Protein AF-A0A1J1HZH3-F1 (afdb_monomer_lite)

Sequence (82 aa):
VLPNFLRVRDITYSSTKRGYLMLIYKSHAFLRENLTTIAGFSTTLWHCREKKRKKCRVRINHNMDLNTFKINGHDHNHQEPT

InterPro domains:
  IPR007588 Zinc finger, FLYWCH-type [PF04500] (13-78)

Radius of gyration: 12.39 Å; chains: 1; bounding box: 33×29×30 Å

Foldseek 3Di:
DPPFWDDLVQWDWDADPVGAIWIAHPLWTWHFDDWDADPNFTKTKTDTPCCVPQVFDWIWIQGPVVRIIGIDPDDGPDDRDD

Organism: NCBI:txid568069

pLDDT: mean 92.59, std 8.8, range [50.09, 98.0]

Secondary structure (DSSP, 8-state):
--TTEEPGGGEEEEE-TTS-EEEEETTEEEEEEEEEEETTEEEEEEEETTHHHH----EEEEETTTTEEEE-SPPPSSPPP-

Structure (mmCIF, N/CA/C/O backbone):
data_AF-A0A1J1HZH3-F1
#
_entry.id   AF-A0A1J1HZH3-F1
#
loop_
_atom_site.group_PDB
_atom_site.id
_atom_site.type_symbol
_atom_site.label_atom_id
_atom_site.label_alt_id
_atom_site.label_comp_id
_atom_site.label_asym_id
_atom_site.label_entity_id
_atom_site.label_seq_id
_atom_site.pdbx_PDB_ins_code
_atom_site.Cartn_x
_atom_site.Cartn_y
_atom_site.Cartn_z
_atom_site.occupancy
_atom_site.B_iso_or_equiv
_atom_site.auth_seq_id
_atom_site.auth_comp_id
_atom_site.auth_asym_id
_atom_site.auth_atom_id
_atom_site.pdbx_PDB_model_num
ATOM 1 N N . VAL A 1 1 ? -5.111 -9.986 -13.791 1.00 56.34 1 VAL A N 1
ATOM 2 C CA . VAL A 1 1 ? -4.217 -9.278 -12.845 1.00 56.34 1 VAL A CA 1
ATOM 3 C C . VAL A 1 1 ? -3.481 -10.354 -12.071 1.00 56.34 1 VAL A C 1
ATOM 5 O O . VAL A 1 1 ? -4.151 -11.269 -11.610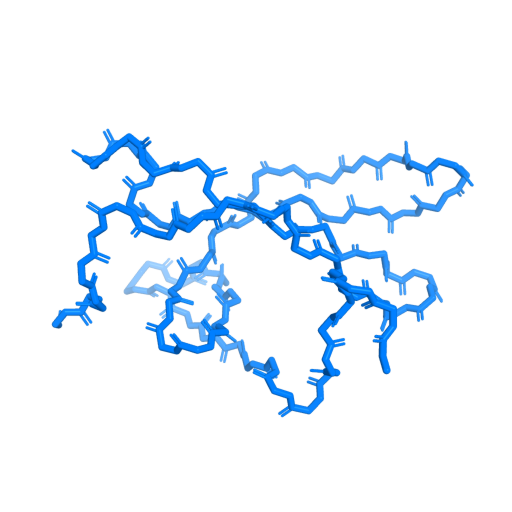 1.00 56.34 1 VAL A O 1
ATOM 8 N N . LEU A 1 2 ? -2.146 -10.321 -12.015 1.00 62.66 2 LEU A N 1
ATOM 9 C CA . LEU A 1 2 ? -1.374 -11.263 -11.190 1.00 62.66 2 LEU A CA 1
ATOM 10 C C . LEU A 1 2 ? -1.910 -11.230 -9.743 1.00 62.66 2 LEU A C 1
ATOM 12 O O . LEU A 1 2 ? -2.317 -10.150 -9.312 1.00 62.66 2 LEU A O 1
ATOM 16 N N . PRO A 1 3 ? -1.905 -12.347 -8.992 1.00 69.19 3 PRO A N 1
ATOM 17 C CA . PRO A 1 3 ? -2.767 -12.575 -7.818 1.00 69.19 3 PRO A CA 1
ATOM 18 C C . PRO A 1 3 ? -2.621 -11.613 -6.622 1.00 69.19 3 PRO A C 1
ATOM 20 O O . PRO A 1 3 ? -3.277 -11.802 -5.612 1.00 69.19 3 PRO A O 1
ATOM 23 N N . ASN A 1 4 ? -1.809 -10.563 -6.715 1.00 88.12 4 ASN A N 1
ATOM 24 C CA . ASN A 1 4 ? -1.602 -9.574 -5.659 1.00 88.12 4 ASN A CA 1
ATOM 25 C C . ASN A 1 4 ? -1.419 -8.141 -6.183 1.00 88.12 4 ASN A C 1
ATOM 27 O O . ASN A 1 4 ? -1.113 -7.242 -5.404 1.00 88.12 4 ASN A O 1
ATOM 31 N N . PHE A 1 5 ? -1.560 -7.909 -7.490 1.00 94.06 5 PHE A N 1
ATOM 32 C CA . PHE A 1 5 ? -1.487 -6.559 -8.043 1.00 94.06 5 PHE A CA 1
ATOM 33 C C . PHE A 1 5 ? -2.854 -5.887 -7.969 1.00 94.06 5 PHE A C 1
ATOM 35 O O . PHE A 1 5 ? -3.881 -6.514 -8.222 1.00 94.06 5 PHE A O 1
ATOM 42 N N . LEU A 1 6 ? -2.868 -4.608 -7.616 1.00 94.56 6 LEU A N 1
ATOM 43 C CA . LEU A 1 6 ? -4.087 -3.811 -7.545 1.00 94.56 6 LEU A CA 1
ATOM 44 C C . LEU A 1 6 ? -4.240 -3.016 -8.839 1.00 94.56 6 LEU A C 1
ATOM 46 O O . LEU A 1 6 ? -3.248 -2.609 -9.450 1.00 94.56 6 LEU A O 1
ATOM 50 N N . ARG A 1 7 ? -5.480 -2.775 -9.268 1.00 94.62 7 ARG A N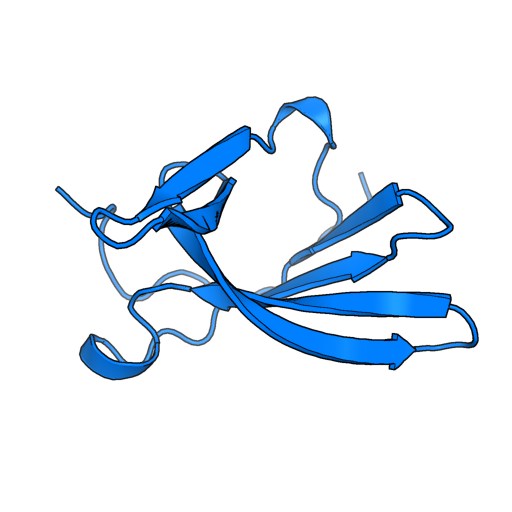 1
ATOM 51 C CA . ARG A 1 7 ? -5.720 -1.842 -10.371 1.00 94.62 7 ARG A CA 1
ATOM 52 C C . ARG A 1 7 ? -5.571 -0.428 -9.828 1.00 94.62 7 ARG A C 1
ATOM 54 O O . ARG A 1 7 ? -6.198 -0.096 -8.831 1.00 94.62 7 ARG A O 1
ATOM 61 N N . VAL A 1 8 ? -4.808 0.415 -10.520 1.00 93.94 8 VAL A N 1
ATOM 62 C CA . VAL A 1 8 ? -4.581 1.814 -10.111 1.00 93.94 8 VAL A CA 1
ATOM 63 C C . VAL A 1 8 ? -5.902 2.573 -9.933 1.00 93.94 8 VAL A C 1
ATOM 65 O O . VAL A 1 8 ? -6.041 3.332 -8.986 1.00 93.94 8 VAL A O 1
ATOM 68 N N . ARG A 1 9 ? -6.905 2.306 -10.781 1.00 95.44 9 ARG A N 1
ATOM 69 C CA . ARG A 1 9 ? -8.240 2.925 -10.687 1.00 95.44 9 ARG A CA 1
ATOM 70 C C . ARG A 1 9 ? -9.029 2.566 -9.419 1.00 95.44 9 ARG A C 1
ATOM 72 O O . ARG A 1 9 ? -9.980 3.261 -9.097 1.00 95.44 9 ARG A O 1
ATOM 79 N N . ASP A 1 10 ? -8.662 1.478 -8.741 1.00 95.94 10 ASP A N 1
ATOM 80 C CA . ASP A 1 10 ? -9.309 1.040 -7.498 1.00 95.94 10 ASP A CA 1
ATOM 81 C C . ASP A 1 10 ? -8.635 1.688 -6.265 1.00 95.94 10 ASP A C 1
ATOM 83 O O . ASP A 1 10 ? -9.031 1.424 -5.128 1.00 95.94 10 ASP A O 1
ATOM 87 N N . ILE A 1 11 ? -7.599 2.510 -6.484 1.00 96.81 11 ILE A N 1
ATOM 88 C CA . ILE A 1 11 ? -6.857 3.238 -5.457 1.00 96.81 11 ILE A CA 1
ATOM 89 C C . ILE A 1 11 ? -7.318 4.689 -5.443 1.00 96.81 11 ILE A C 1
ATOM 91 O O . ILE A 1 11 ? -7.288 5.375 -6.464 1.00 96.81 11 ILE A O 1
ATOM 95 N N . THR A 1 12 ? -7.674 5.184 -4.264 1.00 97.12 12 THR A N 1
ATOM 96 C CA . THR A 1 12 ? -7.898 6.614 -4.043 1.00 97.12 12 THR A CA 1
ATOM 97 C C . THR A 1 12 ? -6.994 7.126 -2.933 1.00 97.12 12 THR A C 1
ATOM 99 O O . THR A 1 12 ? -6.430 6.357 -2.153 1.00 97.12 12 THR A O 1
ATOM 102 N N . TYR A 1 13 ? -6.823 8.442 -2.876 1.00 96.25 13 TYR A N 1
ATOM 103 C CA . TYR A 1 13 ? -6.061 9.099 -1.825 1.00 96.25 13 TYR A CA 1
ATOM 104 C C . TYR A 1 13 ? -6.976 9.991 -0.998 1.00 96.25 13 TYR A C 1
ATOM 106 O O . TYR A 1 13 ? -7.909 10.601 -1.514 1.00 96.25 13 TYR A O 1
ATOM 114 N N . SER A 1 14 ? -6.702 10.063 0.297 1.00 95.38 14 SER A N 1
ATOM 115 C CA . SER A 1 14 ? -7.413 10.924 1.238 1.00 95.38 14 SER A CA 1
ATOM 116 C C . SER A 1 14 ? -6.430 11.493 2.259 1.00 95.38 14 SER A C 1
ATOM 118 O O . SER A 1 14 ? -5.259 11.115 2.277 1.00 95.38 14 SER A O 1
ATOM 120 N N . SER A 1 15 ? -6.894 12.377 3.132 1.00 94.50 15 SER A N 1
ATOM 121 C CA . SER A 1 15 ? -6.080 12.970 4.189 1.00 94.50 15 SER A CA 1
ATOM 122 C C . SER A 1 15 ? -6.655 12.630 5.555 1.00 94.50 15 SER A C 1
ATOM 124 O O . SER A 1 15 ? -7.864 12.658 5.779 1.00 94.50 15 SER A O 1
ATOM 126 N N . THR A 1 16 ? -5.785 12.307 6.508 1.00 89.38 16 THR A N 1
ATOM 127 C CA . THR A 1 16 ? -6.175 12.235 7.919 1.00 89.38 16 THR A CA 1
ATOM 128 C C . THR A 1 16 ? -6.650 13.610 8.400 1.00 89.38 16 THR A C 1
ATOM 130 O O . THR A 1 16 ? -6.286 14.637 7.829 1.00 89.38 16 THR A O 1
ATOM 133 N N . LYS A 1 17 ? -7.344 13.663 9.546 1.00 89.00 17 LYS A N 1
ATOM 134 C CA . LYS A 1 17 ? -7.694 14.934 10.216 1.00 89.00 17 LYS A CA 1
ATOM 135 C C . LYS A 1 17 ? -6.485 15.841 10.510 1.00 89.00 17 LYS A C 1
ATOM 137 O O . LYS A 1 17 ? -6.662 17.027 10.732 1.00 89.00 17 LYS A O 1
ATOM 142 N N . ARG A 1 18 ? -5.267 15.282 10.544 1.00 89.81 18 ARG A N 1
ATOM 143 C CA . ARG A 1 18 ? -4.004 16.010 10.763 1.00 89.81 18 ARG A CA 1
ATOM 144 C C . ARG A 1 18 ? -3.252 16.322 9.459 1.00 89.81 18 ARG A C 1
ATOM 146 O O . ARG A 1 18 ? -2.100 16.724 9.515 1.00 89.81 18 ARG A O 1
ATOM 153 N N . GLY A 1 19 ? -3.862 16.079 8.299 1.00 91.12 19 GLY A N 1
ATOM 154 C CA . GLY A 1 19 ? -3.285 16.385 6.987 1.00 91.12 19 GLY A CA 1
ATOM 155 C C . GLY A 1 19 ? -2.370 15.311 6.389 1.00 91.12 19 GLY A C 1
ATOM 156 O O . GLY A 1 19 ? -1.930 15.462 5.257 1.00 91.12 19 GLY A O 1
ATOM 157 N N . TYR A 1 20 ? -2.090 14.204 7.088 1.00 90.94 20 TYR A N 1
ATOM 158 C CA . TYR A 1 20 ? -1.279 13.120 6.512 1.00 90.94 20 TYR A CA 1
ATOM 159 C C . TYR A 1 20 ? -2.016 12.366 5.401 1.00 90.94 20 TYR A C 1
ATOM 161 O O . TYR A 1 20 ? -3.169 11.983 5.597 1.00 90.94 20 TYR A O 1
ATOM 169 N N . LEU A 1 21 ? -1.322 12.090 4.295 1.00 94.81 21 LEU A N 1
ATOM 170 C CA . LEU A 1 21 ? -1.830 11.313 3.163 1.00 94.81 21 LEU A CA 1
ATOM 171 C C . LEU A 1 21 ? -2.161 9.867 3.565 1.00 94.81 21 LEU A C 1
ATOM 173 O O . LEU A 1 21 ? -1.385 9.194 4.249 1.00 94.81 21 LEU A O 1
ATOM 177 N N . MET A 1 22 ? -3.297 9.382 3.083 1.00 96.69 22 MET A N 1
ATOM 178 C CA . MET A 1 22 ? -3.760 8.006 3.197 1.00 96.69 22 MET A CA 1
ATOM 179 C C . MET A 1 22 ? -4.018 7.445 1.806 1.00 96.69 22 MET A C 1
ATOM 181 O O . MET A 1 22 ? -4.580 8.131 0.955 1.00 96.69 22 MET A O 1
ATOM 185 N N . LEU A 1 23 ? -3.661 6.183 1.615 1.00 97.31 23 LEU A N 1
ATOM 186 C CA . LEU A 1 23 ? -4.076 5.392 0.465 1.00 97.31 23 LEU A CA 1
ATOM 187 C C . LEU A 1 23 ? -5.326 4.609 0.860 1.00 97.31 23 LEU A C 1
ATOM 189 O O . LEU A 1 23 ? -5.338 3.963 1.907 1.00 97.31 23 LEU A O 1
ATOM 193 N N . ILE A 1 24 ? -6.372 4.664 0.048 1.00 96.81 24 ILE A N 1
ATOM 194 C CA . ILE A 1 24 ? -7.626 3.949 0.271 1.00 96.81 24 ILE A CA 1
ATOM 195 C C . ILE A 1 24 ? -7.766 2.861 -0.793 1.00 96.81 24 ILE A C 1
ATOM 197 O O . ILE A 1 24 ? -7.653 3.127 -1.989 1.00 96.81 24 ILE A O 1
ATOM 201 N N . TYR A 1 25 ? -8.012 1.633 -0.346 1.00 95.81 25 TYR A N 1
ATOM 202 C CA . TYR A 1 25 ? -8.280 0.486 -1.209 1.00 95.81 25 TYR A CA 1
ATOM 203 C C . TYR A 1 25 ? -9.308 -0.423 -0.537 1.00 95.81 25 TYR A C 1
ATOM 205 O O . TYR A 1 25 ? -9.124 -0.786 0.624 1.00 95.81 25 TYR A O 1
ATOM 213 N N . LYS A 1 26 ? -10.386 -0.776 -1.256 1.00 93.38 26 LYS A N 1
ATOM 214 C CA . LYS A 1 26 ? -11.520 -1.568 -0.730 1.00 93.38 26 LYS A CA 1
ATOM 215 C C . LYS A 1 26 ? -11.983 -1.078 0.652 1.00 93.38 26 LYS A C 1
ATOM 217 O O . LYS A 1 26 ? -11.954 -1.833 1.615 1.00 93.38 26 LYS A O 1
ATOM 222 N N . SER A 1 27 ? -12.276 0.221 0.756 1.00 93.56 27 SER A N 1
ATOM 223 C CA . SER A 1 27 ? -12.706 0.897 1.996 1.00 93.56 27 SER A CA 1
ATOM 224 C C . SER A 1 27 ? -11.717 0.859 3.175 1.00 93.56 27 SER A C 1
ATOM 226 O O . SER A 1 27 ? -11.982 1.431 4.231 1.00 93.56 27 SER A O 1
ATOM 228 N N . HIS A 1 28 ? -10.537 0.255 3.022 1.00 95.38 28 HIS A N 1
ATOM 229 C CA . HIS A 1 28 ? -9.504 0.254 4.045 1.00 95.38 28 HIS A CA 1
ATOM 230 C C . HIS A 1 28 ? -8.485 1.360 3.791 1.00 95.38 28 HIS A C 1
ATOM 232 O O . HIS A 1 28 ? -7.940 1.508 2.696 1.00 95.38 28 HIS A O 1
ATOM 238 N N . ALA A 1 29 ? -8.198 2.122 4.846 1.00 95.94 29 ALA A N 1
ATOM 239 C CA . ALA A 1 29 ? -7.161 3.138 4.830 1.00 95.94 29 ALA A CA 1
ATOM 240 C C . ALA A 1 29 ? -5.791 2.539 5.164 1.00 95.94 29 ALA A C 1
ATOM 242 O O . ALA A 1 29 ? -5.630 1.774 6.124 1.00 95.94 29 ALA A O 1
ATOM 243 N N . PHE A 1 30 ? -4.788 2.969 4.413 1.00 97.12 30 PHE A N 1
ATOM 244 C CA . PHE A 1 30 ? -3.390 2.633 4.592 1.00 97.12 30 PHE A CA 1
ATOM 245 C C . PHE A 1 30 ? -2.578 3.903 4.833 1.00 97.12 30 PHE A C 1
ATOM 247 O O . PHE A 1 30 ? -2.781 4.931 4.186 1.00 97.12 30 PHE A O 1
ATOM 254 N N . LEU A 1 31 ? -1.645 3.821 5.775 1.00 96.69 31 LEU A N 1
ATOM 255 C CA . LEU A 1 31 ? -0.7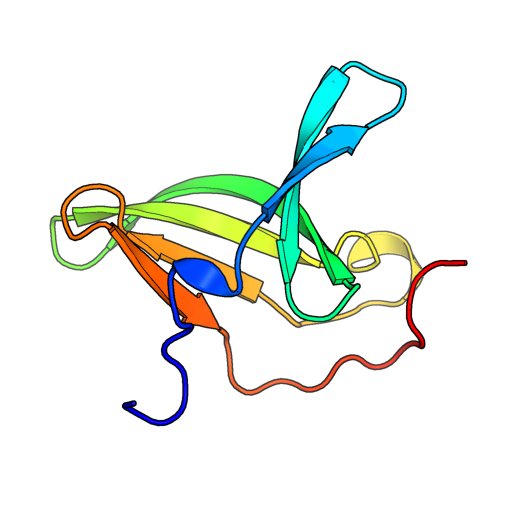20 4.894 6.116 1.00 96.69 31 LEU A CA 1
ATOM 256 C C . LEU A 1 31 ? 0.656 4.582 5.538 1.00 96.69 31 LEU A C 1
ATOM 258 O O . LEU A 1 31 ? 1.094 3.427 5.550 1.00 96.69 31 LEU A O 1
ATOM 262 N N . ARG A 1 32 ? 1.342 5.620 5.060 1.00 96.50 32 ARG A N 1
ATOM 263 C CA . ARG A 1 32 ? 2.727 5.509 4.604 1.00 96.50 32 ARG A CA 1
ATOM 264 C C . ARG A 1 32 ? 3.624 5.134 5.784 1.00 96.50 32 ARG A C 1
ATOM 266 O O . ARG A 1 32 ? 3.604 5.788 6.822 1.00 96.50 32 ARG A O 1
ATOM 273 N N . GLU A 1 33 ? 4.396 4.069 5.613 1.00 95.25 33 GLU A N 1
ATOM 274 C CA . GLU A 1 33 ? 5.381 3.597 6.584 1.00 95.25 33 GLU A CA 1
ATOM 275 C C . GLU A 1 33 ? 6.757 4.172 6.282 1.00 95.25 33 GLU A C 1
ATOM 277 O O . GLU A 1 33 ? 7.339 4.835 7.128 1.00 95.25 33 GLU A O 1
ATOM 282 N N . ASN A 1 34 ? 7.260 3.911 5.076 1.00 95.38 34 ASN A N 1
ATOM 283 C CA . ASN A 1 34 ? 8.601 4.288 4.651 1.00 95.38 34 ASN A CA 1
ATOM 284 C C . ASN A 1 34 ? 8.683 4.379 3.127 1.00 95.38 34 ASN A C 1
ATOM 286 O O . ASN A 1 34 ? 7.819 3.873 2.409 1.00 95.38 34 ASN A O 1
ATOM 290 N N . LEU A 1 35 ? 9.745 5.020 2.650 1.00 96.81 35 LEU A N 1
ATOM 291 C CA . LEU A 1 35 ? 10.195 4.955 1.265 1.00 96.81 35 LEU A CA 1
ATOM 292 C C . LEU A 1 35 ? 11.482 4.126 1.222 1.00 96.81 35 LEU A C 1
ATOM 294 O O . LEU A 1 35 ? 12.354 4.310 2.066 1.00 96.81 35 LEU A O 1
ATOM 298 N N . THR A 1 36 ? 11.582 3.194 0.281 1.00 96.12 36 THR A N 1
ATOM 299 C CA . THR A 1 36 ? 12.737 2.298 0.138 1.00 96.12 36 THR A CA 1
ATOM 300 C C . THR A 1 36 ? 12.951 1.927 -1.329 1.00 96.12 36 THR A C 1
ATOM 302 O O . THR A 1 36 ? 12.116 2.248 -2.170 1.00 96.12 36 THR A O 1
ATOM 305 N N . THR A 1 37 ? 14.040 1.228 -1.634 1.00 96.31 37 THR A N 1
ATOM 306 C CA . THR A 1 37 ? 14.328 0.706 -2.972 1.00 96.31 37 THR A CA 1
ATOM 307 C C . THR A 1 37 ? 14.133 -0.805 -2.970 1.00 96.31 37 THR A C 1
ATOM 309 O O . THR A 1 37 ? 14.791 -1.515 -2.213 1.00 96.31 37 THR A O 1
ATOM 312 N N . ILE A 1 38 ? 13.237 -1.317 -3.816 1.00 91.44 38 ILE A N 1
ATOM 313 C CA . ILE A 1 38 ? 12.991 -2.758 -3.975 1.00 91.44 38 ILE A CA 1
ATOM 314 C C . ILE A 1 38 ? 13.237 -3.123 -5.431 1.00 91.44 38 ILE A C 1
ATOM 316 O O . ILE A 1 38 ? 12.619 -2.550 -6.323 1.00 91.44 38 ILE A O 1
ATOM 320 N N . ALA A 1 39 ? 14.139 -4.081 -5.662 1.00 91.00 39 ALA A N 1
ATOM 321 C CA . ALA A 1 39 ? 14.545 -4.510 -7.003 1.00 91.00 39 ALA A CA 1
ATOM 322 C C . ALA A 1 39 ? 14.983 -3.339 -7.913 1.00 91.00 39 ALA A C 1
ATOM 324 O O . ALA A 1 39 ? 14.687 -3.332 -9.101 1.00 91.00 39 ALA A O 1
ATOM 325 N N . GLY A 1 40 ? 15.654 -2.334 -7.338 1.00 94.88 40 GLY A N 1
ATOM 326 C CA . GLY A 1 40 ? 16.115 -1.141 -8.058 1.00 94.88 40 GLY A CA 1
ATOM 327 C C . GLY A 1 40 ? 15.081 -0.021 -8.208 1.00 94.88 40 GLY A C 1
ATOM 328 O O . GLY A 1 40 ? 15.444 1.044 -8.689 1.00 94.88 40 GLY A O 1
ATOM 329 N N . PHE A 1 41 ? 13.838 -0.214 -7.754 1.00 95.31 41 PHE A N 1
ATOM 330 C CA . PHE A 1 41 ? 12.763 0.769 -7.913 1.00 95.31 41 PHE A CA 1
ATOM 331 C C . PHE A 1 41 ? 12.371 1.461 -6.612 1.00 95.31 41 PHE A C 1
ATOM 333 O O . PHE A 1 41 ? 12.243 0.823 -5.557 1.00 95.31 41 PHE A O 1
ATOM 340 N N . SER A 1 42 ? 12.072 2.752 -6.713 1.00 97.38 42 SER A N 1
ATOM 341 C CA . SER A 1 42 ? 11.564 3.573 -5.620 1.00 97.38 42 SER A CA 1
ATOM 342 C C . SER A 1 42 ? 10.176 3.087 -5.203 1.00 97.38 42 SER A C 1
ATOM 344 O O . SER A 1 42 ? 9.205 3.159 -5.956 1.00 97.38 42 SER A O 1
ATOM 346 N N . THR A 1 43 ? 10.070 2.571 -3.982 1.00 97.69 43 THR A N 1
ATOM 347 C CA . THR A 1 43 ? 8.875 1.899 -3.473 1.00 97.69 43 THR A CA 1
ATOM 348 C C . THR A 1 43 ? 8.411 2.510 -2.158 1.00 97.69 43 THR A C 1
ATOM 350 O O . THR A 1 43 ? 9.120 2.485 -1.149 1.00 97.69 43 THR A O 1
ATOM 353 N N . THR A 1 44 ? 7.178 3.013 -2.140 1.00 98.00 44 THR A N 1
ATOM 354 C CA . THR A 1 44 ? 6.514 3.435 -0.905 1.00 98.00 44 THR A CA 1
ATOM 355 C C . THR A 1 44 ? 5.839 2.235 -0.247 1.00 98.00 44 THR A C 1
ATOM 357 O O . THR A 1 44 ? 5.035 1.536 -0.867 1.00 98.00 44 THR A O 1
ATOM 360 N N . LEU A 1 45 ? 6.154 2.005 1.025 1.00 97.81 45 LEU A N 1
ATOM 361 C CA . LEU A 1 45 ? 5.531 0.976 1.850 1.00 97.81 45 LEU A CA 1
ATOM 362 C C . LEU A 1 45 ? 4.334 1.567 2.583 1.00 97.81 45 LEU A C 1
ATOM 364 O O . LEU A 1 45 ? 4.458 2.578 3.276 1.00 97.81 45 LEU A O 1
ATOM 368 N N . TRP A 1 46 ? 3.193 0.902 2.473 1.00 97.94 46 TRP A N 1
ATOM 369 C CA . TRP A 1 46 ? 1.945 1.277 3.119 1.00 97.94 46 TRP A CA 1
ATOM 370 C C . TRP A 1 46 ? 1.486 0.151 4.042 1.00 97.94 46 TRP A C 1
ATOM 372 O O . TRP A 1 46 ? 1.523 -1.023 3.671 1.00 97.94 46 TRP A O 1
ATOM 382 N N . HIS A 1 47 ? 1.010 0.490 5.237 1.00 97.44 47 HIS A N 1
ATOM 383 C CA . HIS A 1 47 ? 0.394 -0.476 6.148 1.00 97.44 47 HIS A CA 1
ATOM 384 C C . HIS A 1 47 ? -1.031 -0.077 6.492 1.00 97.44 47 HIS A C 1
ATOM 386 O O . HIS A 1 47 ? -1.349 1.109 6.566 1.00 97.44 47 HIS A O 1
ATOM 392 N N . CYS A 1 48 ? -1.884 -1.067 6.747 1.00 97.00 48 CYS A N 1
ATOM 393 C CA . CYS A 1 48 ? -3.246 -0.806 7.190 1.00 97.00 48 CYS A CA 1
ATOM 394 C C . CYS A 1 48 ? -3.249 0.090 8.440 1.00 97.00 48 CYS A C 1
ATOM 396 O O . CYS A 1 48 ? -2.526 -0.180 9.402 1.00 97.00 48 CYS A O 1
ATOM 398 N N . ARG A 1 49 ? -4.095 1.125 8.457 1.00 95.25 49 ARG A N 1
ATOM 399 C CA . ARG A 1 49 ? -4.247 2.076 9.572 1.00 95.25 49 ARG A CA 1
ATOM 400 C C . ARG A 1 49 ? -4.446 1.385 10.928 1.00 95.25 49 ARG A C 1
ATOM 402 O O . ARG A 1 49 ? -3.942 1.858 11.946 1.00 95.25 49 ARG A O 1
ATOM 409 N N . GLU A 1 50 ? -5.106 0.230 10.935 1.00 95.38 50 GLU A N 1
ATOM 410 C CA . GLU A 1 50 ? -5.384 -0.553 12.140 1.00 95.38 50 GLU A CA 1
ATOM 411 C C . GLU A 1 50 ? -4.224 -1.478 12.570 1.00 95.38 50 GLU A C 1
ATOM 413 O O . GLU A 1 50 ? -4.360 -2.223 13.542 1.00 95.38 50 GLU A O 1
ATOM 418 N N . LYS A 1 51 ? -3.039 -1.411 11.937 1.00 95.25 51 LYS A N 1
ATOM 419 C CA . LYS A 1 51 ? -1.834 -2.188 12.311 1.00 95.25 51 LYS A CA 1
ATOM 420 C C . LYS A 1 51 ? -1.513 -2.097 13.802 1.00 95.25 51 LYS A C 1
ATOM 422 O O . LYS A 1 51 ? -1.224 -3.107 14.436 1.00 95.25 51 LYS A O 1
ATOM 427 N N . LYS A 1 52 ? -1.559 -0.898 14.395 1.00 93.94 52 LYS A N 1
ATOM 428 C CA . LYS A 1 52 ? -1.226 -0.720 15.822 1.00 93.94 52 LYS A CA 1
ATOM 429 C C . LYS A 1 52 ? -2.355 -1.178 16.752 1.00 93.94 52 LYS A C 1
ATOM 431 O O . LYS A 1 52 ? -2.066 -1.823 17.758 1.00 93.94 52 LYS A O 1
ATOM 436 N N . ARG A 1 53 ? -3.609 -0.868 16.396 1.00 93.81 53 ARG A N 1
ATOM 437 C CA . ARG A 1 53 ? -4.810 -1.090 17.223 1.00 93.81 53 ARG A CA 1
ATOM 438 C C . ARG A 1 53 ? -5.337 -2.524 17.161 1.00 93.81 53 ARG A C 1
ATOM 440 O O . ARG A 1 53 ? -5.672 -3.088 18.192 1.00 93.81 53 ARG A O 1
ATOM 447 N N . LYS A 1 54 ? -5.391 -3.113 15.965 1.00 94.44 54 LYS A N 1
ATOM 448 C CA . LYS A 1 54 ? -5.945 -4.451 15.691 1.00 94.44 54 LYS A CA 1
ATOM 449 C C . LYS A 1 54 ? -4.890 -5.473 15.264 1.00 94.44 54 LYS A C 1
ATOM 451 O O . LYS A 1 54 ? -5.231 -6.605 14.943 1.00 94.44 54 LYS A O 1
ATOM 456 N N . LYS A 1 55 ? -3.605 -5.095 15.247 1.00 95.25 55 LYS A N 1
ATOM 457 C CA . LYS A 1 55 ? -2.492 -5.957 14.794 1.00 95.25 55 LYS A CA 1
ATOM 458 C C . LYS A 1 55 ? -2.656 -6.451 13.350 1.00 95.25 55 LYS A C 1
ATOM 460 O O . LYS A 1 55 ? -2.111 -7.492 12.989 1.00 95.25 55 LYS A O 1
ATOM 465 N N . CYS A 1 56 ? -3.375 -5.685 12.526 1.00 96.38 56 CYS A N 1
ATOM 466 C CA . CYS A 1 56 ? -3.584 -5.997 11.119 1.00 96.38 56 CYS A CA 1
ATOM 467 C C . CYS A 1 56 ? -2.249 -6.065 10.367 1.00 96.38 56 CYS A C 1
ATOM 469 O O . CYS A 1 56 ? -1.371 -5.217 10.557 1.00 96.38 56 CYS A O 1
ATOM 471 N N . ARG A 1 57 ? -2.095 -7.088 9.520 1.00 96.69 57 ARG A N 1
ATOM 472 C CA . ARG A 1 57 ? -0.840 -7.390 8.812 1.00 96.69 57 ARG A CA 1
ATOM 473 C C . ARG A 1 57 ? -0.868 -7.010 7.334 1.00 96.69 57 ARG A C 1
ATOM 475 O O . ARG A 1 57 ? 0.163 -7.153 6.672 1.00 96.69 57 ARG A O 1
ATOM 482 N N . VAL A 1 58 ? -2.001 -6.506 6.840 1.00 97.12 58 VAL A N 1
ATOM 483 C CA . VAL A 1 58 ? -2.161 -6.107 5.440 1.00 97.12 58 VAL A CA 1
ATOM 484 C C . VAL A 1 58 ? -1.275 -4.901 5.122 1.00 97.12 58 VAL A C 1
ATOM 486 O O . VAL A 1 58 ? -1.236 -3.911 5.863 1.00 97.12 58 VAL A O 1
ATOM 489 N N . ARG A 1 59 ? -0.537 -5.006 4.020 1.00 97.31 59 ARG A N 1
ATOM 490 C CA . ARG A 1 59 ? 0.416 -4.024 3.506 1.00 97.31 59 ARG A CA 1
ATOM 491 C C . ARG A 1 59 ? 0.279 -3.894 2.000 1.00 97.31 59 ARG A C 1
ATOM 493 O O . ARG A 1 59 ? -0.028 -4.871 1.323 1.00 97.31 59 ARG A O 1
ATOM 500 N N . ILE A 1 60 ? 0.580 -2.705 1.496 1.00 97.75 60 ILE A N 1
ATOM 501 C CA . ILE A 1 60 ? 0.656 -2.414 0.068 1.00 97.75 60 ILE A CA 1
ATOM 502 C C . ILE A 1 60 ? 2.029 -1.818 -0.226 1.00 97.75 60 ILE A C 1
ATOM 504 O O . ILE A 1 60 ? 2.473 -0.894 0.450 1.00 97.75 60 ILE A O 1
ATOM 508 N N . ASN A 1 61 ? 2.687 -2.326 -1.259 1.00 97.25 61 ASN A N 1
ATOM 509 C CA . ASN A 1 61 ? 3.890 -1.731 -1.819 1.00 97.25 61 ASN A CA 1
ATOM 51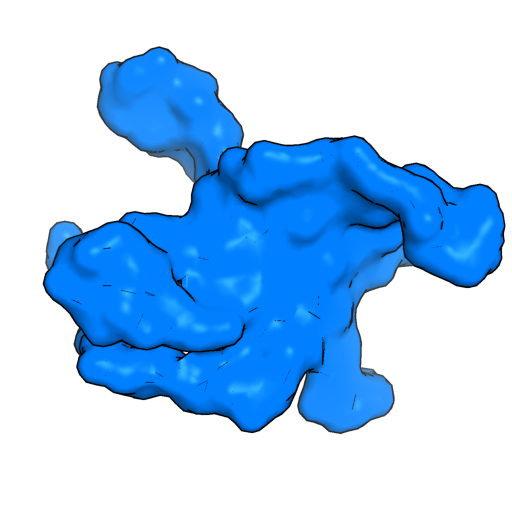0 C C . ASN A 1 61 ? 3.495 -0.988 -3.092 1.00 97.25 61 ASN A C 1
ATOM 512 O O . ASN A 1 61 ? 2.929 -1.594 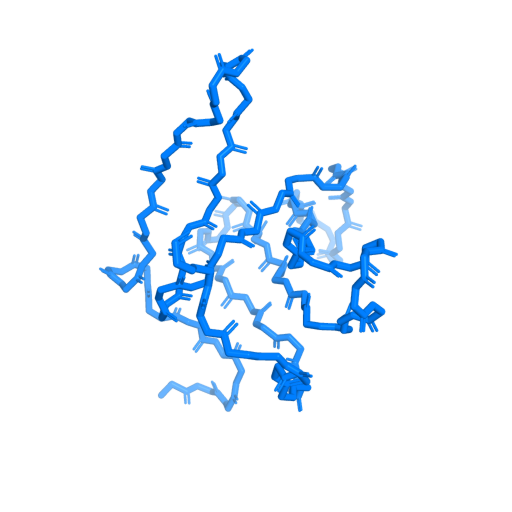-4.002 1.00 97.25 61 ASN A O 1
ATOM 516 N N . HIS A 1 62 ? 3.789 0.307 -3.153 1.00 97.69 62 HIS A N 1
ATOM 517 C CA . HIS A 1 62 ? 3.600 1.129 -4.344 1.00 97.69 62 HIS A CA 1
ATOM 518 C C . HIS A 1 62 ? 4.957 1.401 -4.976 1.00 97.69 62 HIS A C 1
ATOM 520 O O . HIS A 1 62 ? 5.738 2.188 -4.444 1.00 97.69 62 HIS A O 1
ATOM 526 N N . ASN A 1 63 ? 5.243 0.728 -6.086 1.00 96.75 63 ASN A N 1
ATOM 527 C CA . ASN A 1 63 ? 6.386 1.051 -6.928 1.00 96.75 63 ASN A CA 1
ATOM 528 C C . ASN A 1 63 ? 6.039 2.323 -7.709 1.00 96.75 63 ASN A C 1
ATOM 530 O O . ASN A 1 63 ? 5.101 2.313 -8.507 1.00 96.75 63 ASN A O 1
ATOM 534 N N . MET A 1 64 ? 6.763 3.406 -7.438 1.00 94.88 64 MET A N 1
ATOM 535 C CA . MET A 1 64 ? 6.478 4.729 -7.989 1.00 94.88 64 MET A CA 1
ATOM 536 C C . MET A 1 64 ? 6.939 4.853 -9.441 1.00 94.88 64 MET A C 1
ATOM 538 O O . MET A 1 64 ? 6.242 5.476 -10.234 1.00 94.88 64 MET A O 1
ATOM 542 N N . ASP A 1 65 ? 8.047 4.202 -9.799 1.00 94.31 65 ASP A N 1
ATOM 543 C CA . ASP A 1 65 ? 8.629 4.263 -11.145 1.00 94.31 65 ASP A CA 1
ATOM 544 C C . ASP A 1 65 ? 7.745 3.536 -12.170 1.00 94.31 65 ASP A C 1
ATOM 546 O O . ASP A 1 65 ? 7.520 4.016 -13.276 1.00 94.31 65 ASP A O 1
ATOM 550 N N . LEU A 1 66 ? 7.189 2.384 -11.778 1.00 94.44 66 LEU A N 1
ATOM 551 C CA . LEU A 1 66 ? 6.277 1.585 -12.607 1.00 94.44 66 LEU A CA 1
ATOM 552 C C . LEU A 1 66 ? 4.799 1.913 -12.360 1.00 94.44 66 LEU A C 1
ATOM 554 O O . LEU A 1 66 ? 3.924 1.348 -13.013 1.00 94.44 66 LEU A O 1
ATOM 558 N N . ASN A 1 67 ? 4.513 2.763 -11.372 1.00 95.31 67 ASN A N 1
ATOM 559 C CA . ASN A 1 67 ? 3.174 3.058 -10.868 1.00 95.31 67 ASN A CA 1
ATOM 560 C C . ASN A 1 67 ? 2.312 1.799 -10.610 1.00 95.31 67 ASN A C 1
ATOM 562 O O . ASN A 1 67 ? 1.147 1.718 -11.003 1.00 95.31 67 ASN A O 1
ATOM 566 N N . THR A 1 68 ? 2.891 0.789 -9.952 1.00 95.81 68 THR A N 1
ATOM 567 C CA . THR A 1 68 ? 2.199 -0.471 -9.631 1.00 95.81 68 THR A CA 1
ATOM 568 C C . THR A 1 68 ? 2.011 -0.649 -8.134 1.00 95.81 68 THR A C 1
ATOM 570 O O . THR A 1 68 ? 2.864 -0.282 -7.327 1.00 95.81 68 THR A O 1
ATOM 573 N N . PHE A 1 69 ? 0.888 -1.258 -7.758 1.00 97.25 69 PHE A N 1
ATOM 574 C CA . PHE A 1 69 ? 0.534 -1.532 -6.370 1.00 97.25 69 PHE A CA 1
ATOM 575 C C . PHE A 1 69 ? 0.455 -3.034 -6.155 1.00 97.25 69 PHE A C 1
ATOM 577 O O . PHE A 1 69 ? -0.236 -3.728 -6.902 1.00 97.25 69 PHE A O 1
ATOM 584 N N . LYS A 1 70 ? 1.130 -3.530 -5.120 1.00 96.19 70 LYS A N 1
ATOM 585 C CA . LYS A 1 70 ? 1.100 -4.938 -4.728 1.00 96.19 70 LYS A CA 1
ATOM 586 C C . LYS A 1 70 ? 0.672 -5.069 -3.274 1.00 96.19 70 LYS A C 1
ATOM 588 O O . LYS A 1 70 ? 1.358 -4.553 -2.395 1.00 96.19 70 LYS A O 1
ATOM 593 N N . ILE A 1 71 ? -0.428 -5.768 -3.021 1.00 96.56 71 ILE A N 1
ATOM 594 C CA . ILE A 1 71 ? -0.886 -6.102 -1.670 1.00 96.56 71 ILE A CA 1
ATOM 595 C C . ILE A 1 71 ? -0.198 -7.386 -1.194 1.00 96.56 71 ILE A C 1
ATOM 597 O O . ILE A 1 71 ? 0.107 -8.267 -2.000 1.00 96.56 71 ILE A O 1
ATOM 601 N N . ASN A 1 72 ? 0.103 -7.507 0.097 1.00 92.69 72 ASN A N 1
ATOM 602 C CA . ASN A 1 72 ? 0.469 -8.811 0.643 1.00 92.69 72 ASN A CA 1
ATOM 603 C C . ASN A 1 72 ? -0.807 -9.655 0.796 1.00 92.69 72 ASN A C 1
ATOM 605 O O . ASN A 1 72 ? -1.852 -9.127 1.148 1.00 92.69 72 ASN A O 1
ATOM 609 N N . GLY A 1 73 ? -0.742 -10.957 0.514 1.00 88.31 73 GLY A N 1
ATOM 610 C CA . GLY A 1 73 ? -1.915 -11.848 0.498 1.00 88.31 73 GLY A CA 1
ATOM 611 C C . GLY A 1 73 ? -2.527 -12.148 1.874 1.00 88.31 73 GLY A C 1
ATOM 612 O O . GLY A 1 73 ? -2.999 -13.253 2.095 1.00 88.31 73 GLY A O 1
ATOM 613 N N . HIS A 1 74 ? -2.445 -11.216 2.824 1.00 91.06 74 HIS A N 1
ATOM 614 C CA . HIS A 1 74 ? -3.121 -11.303 4.110 1.00 91.06 74 HIS A CA 1
ATOM 615 C C . HIS A 1 74 ? -4.523 -10.707 4.009 1.00 91.06 74 HIS A C 1
ATOM 617 O O . HIS A 1 74 ? -4.708 -9.654 3.400 1.00 91.06 74 HIS A O 1
ATOM 623 N N . ASP A 1 75 ? -5.466 -11.318 4.716 1.00 92.81 75 ASP A N 1
ATOM 624 C CA . ASP A 1 75 ? -6.787 -10.742 4.929 1.00 92.81 75 ASP A CA 1
ATOM 625 C C . ASP A 1 75 ? -6.782 -9.742 6.092 1.00 92.81 75 ASP A C 1
ATOM 627 O O . ASP A 1 75 ? -6.001 -9.845 7.050 1.00 92.81 75 ASP A O 1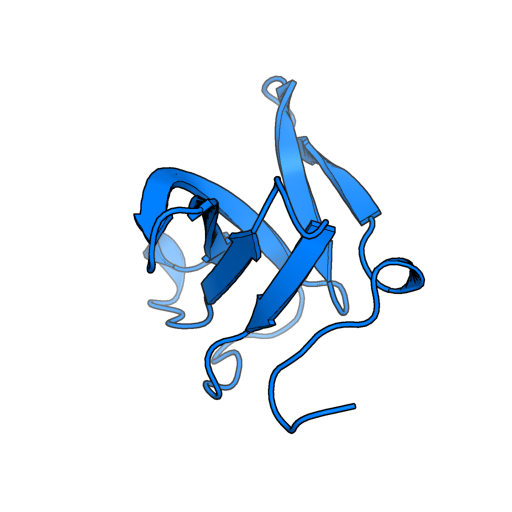
ATOM 631 N N . HIS A 1 76 ? -7.676 -8.757 6.019 1.00 94.12 76 HIS A N 1
ATOM 632 C CA . HIS A 1 76 ? -7.939 -7.872 7.146 1.00 94.12 76 HIS A CA 1
ATOM 633 C C . HIS A 1 76 ? -8.589 -8.673 8.283 1.00 94.12 76 HIS A C 1
ATOM 635 O O . HIS A 1 76 ? -9.581 -9.364 8.088 1.00 94.12 76 HIS A O 1
ATOM 641 N N . ASN A 1 77 ? -8.057 -8.545 9.500 1.00 94.12 77 ASN A N 1
ATOM 642 C CA . ASN A 1 77 ? -8.616 -9.165 10.709 1.00 94.12 77 ASN A CA 1
ATOM 643 C C . ASN A 1 77 ? -9.591 -8.233 11.453 1.00 94.12 77 ASN A C 1
ATOM 645 O O . ASN A 1 77 ? -9.786 -8.343 12.664 1.00 94.12 77 ASN A O 1
ATOM 649 N N . HIS A 1 78 ? -10.133 -7.251 10.742 1.00 92.69 78 HIS A N 1
ATOM 650 C CA . HIS A 1 78 ? -11.046 -6.245 11.254 1.00 92.69 78 HIS A CA 1
ATOM 651 C C . HIS A 1 78 ? -11.974 -5.797 10.127 1.00 92.69 78 HIS A C 1
ATOM 653 O O . HIS A 1 78 ? -11.620 -5.879 8.951 1.00 92.69 78 HIS A O 1
ATOM 659 N N . GLN A 1 79 ? -13.140 -5.282 10.502 1.00 87.00 79 GLN A N 1
ATOM 660 C CA . GLN A 1 79 ? -14.070 -4.675 9.558 1.00 87.00 79 GLN A CA 1
ATOM 661 C C . GLN A 1 79 ? -13.546 -3.329 9.047 1.00 87.00 79 GLN A C 1
ATOM 663 O O . GLN A 1 79 ? -12.554 -2.782 9.552 1.00 87.00 79 GLN A O 1
ATOM 668 N N . GLU A 1 80 ? -14.203 -2.816 8.013 1.00 77.06 80 GLU A N 1
ATOM 669 C CA . GLU A 1 80 ? -13.952 -1.483 7.480 1.00 77.06 80 GLU A CA 1
ATOM 670 C C . GLU A 1 80 ? -14.041 -0.440 8.611 1.00 77.06 80 GLU A C 1
ATOM 672 O O . GLU A 1 80 ? -14.877 -0.578 9.509 1.00 77.06 80 GLU A O 1
ATOM 677 N N . PRO A 1 81 ? -13.153 0.570 8.644 1.00 66.88 81 PRO A N 1
ATOM 678 C CA . PRO A 1 81 ? -13.266 1.637 9.627 1.00 66.88 81 PRO A CA 1
ATOM 679 C C . PRO A 1 81 ? -14.591 2.381 9.407 1.00 66.88 81 PRO A C 1
ATOM 681 O O . PRO A 1 81 ? -14.763 2.990 8.355 1.00 66.88 81 PRO A O 1
ATOM 684 N N . THR A 1 82 ? -15.497 2.326 10.387 1.00 50.09 82 THR A N 1
ATOM 685 C CA . THR A 1 82 ? -16.672 3.213 10.483 1.00 50.09 82 THR A CA 1
ATOM 686 C C . THR A 1 82 ? -16.265 4.677 10.556 1.00 50.09 82 THR A C 1
ATOM 688 O O . THR A 1 82 ? -15.265 4.962 11.267 1.00 50.09 82 THR A O 1
#